Protein AF-A0A966KSC0-F1 (afdb_monomer_lite)

Secondary structure (DSSP, 8-state):
---EESSTTTTTTSSSTTTTGGG-EESS-SS------SS----S-HHHHGGG-HHHIIIIIHHHS--SEEE-TTS-EEE-TTSSS-------

Structure (mmCIF, N/CA/C/O backbone):
data_AF-A0A966KSC0-F1
#
_entry.id   AF-A0A966KSC0-F1
#
loop_
_atom_site.group_PDB
_atom_site.id
_atom_site.type_symbol
_atom_site.label_atom_id
_atom_site.label_alt_id
_atom_site.label_comp_id
_atom_site.label_asym_id
_atom_site.label_entity_id
_atom_site.label_seq_id
_atom_site.pdbx_PDB_ins_code
_atom_site.Cartn_x
_atom_site.Cartn_y
_atom_site.Cartn_z
_atom_site.occupancy
_atom_site.B_iso_or_equiv
_atom_site.auth_seq_id
_atom_site.auth_comp_id
_atom_site.auth_asym_id
_atom_site.auth_atom_id
_atom_site.pdbx_PDB_model_num
ATOM 1 N N . THR A 1 1 ? 13.340 -0.252 -18.938 1.00 75.62 1 THR A N 1
ATOM 2 C CA . THR A 1 1 ? 11.998 -0.064 -18.370 1.00 75.62 1 THR A CA 1
ATOM 3 C C . THR A 1 1 ? 11.594 -1.402 -17.846 1.00 75.62 1 THR A C 1
ATOM 5 O O . THR A 1 1 ? 11.791 -2.355 -18.588 1.00 75.62 1 THR A O 1
ATOM 8 N N . ASP A 1 2 ? 11.133 -1.438 -16.605 1.00 84.44 2 ASP A N 1
ATOM 9 C CA . ASP A 1 2 ? 10.681 -2.653 -15.928 1.00 84.44 2 ASP A CA 1
ATOM 10 C C . ASP A 1 2 ? 9.557 -3.362 -16.701 1.00 84.44 2 ASP A C 1
ATOM 12 O O . ASP A 1 2 ? 8.801 -2.698 -17.427 1.00 84.44 2 ASP A O 1
ATOM 16 N N . GLN A 1 3 ? 9.465 -4.685 -16.558 1.00 90.31 3 GLN A N 1
ATOM 17 C CA . GLN A 1 3 ? 8.421 -5.518 -17.150 1.00 90.31 3 GLN A CA 1
ATOM 18 C C . GLN A 1 3 ? 7.803 -6.424 -16.088 1.00 90.31 3 GLN A C 1
ATOM 20 O O . GLN A 1 3 ? 8.345 -7.469 -15.739 1.00 90.31 3 GLN A O 1
ATOM 25 N N . VAL A 1 4 ? 6.612 -6.038 -15.633 1.00 91.06 4 VAL A N 1
ATOM 26 C CA . VAL A 1 4 ? 5.835 -6.797 -14.650 1.00 91.06 4 VAL A CA 1
ATOM 27 C C . VAL A 1 4 ? 4.617 -7.459 -15.294 1.00 91.06 4 VAL A C 1
ATOM 29 O O . VAL A 1 4 ? 3.973 -6.891 -16.181 1.00 91.06 4 VAL A O 1
ATOM 32 N N . GLY A 1 5 ? 4.311 -8.673 -14.845 1.00 91.12 5 GLY A N 1
ATOM 33 C CA . GLY A 1 5 ? 3.151 -9.472 -15.233 1.00 91.12 5 GLY A CA 1
ATOM 34 C C . GLY A 1 5 ? 2.358 -9.960 -14.019 1.00 91.12 5 GLY A C 1
ATOM 35 O O . GLY A 1 5 ? 2.557 -9.504 -12.893 1.00 91.12 5 GLY A O 1
ATOM 36 N N . GLY A 1 6 ? 1.451 -10.912 -14.239 1.00 91.44 6 GLY A N 1
ATOM 37 C CA . GLY A 1 6 ? 0.599 -11.450 -13.178 1.00 91.44 6 GLY A CA 1
ATOM 38 C C . GLY A 1 6 ? -0.591 -10.539 -12.826 1.00 91.44 6 GLY A C 1
ATOM 39 O O . GLY A 1 6 ? -1.115 -9.845 -13.702 1.00 91.44 6 GLY A O 1
ATOM 40 N N . PRO A 1 7 ? -1.075 -10.557 -11.571 1.00 91.31 7 PRO A N 1
ATOM 41 C CA . PRO A 1 7 ? -2.304 -9.885 -11.146 1.00 91.31 7 PRO A CA 1
ATOM 42 C C . PRO A 1 7 ? -2.123 -8.373 -10.885 1.00 91.31 7 PRO A C 1
ATOM 44 O O . PRO A 1 7 ? -2.676 -7.833 -9.930 1.00 91.31 7 PRO A O 1
ATOM 47 N N . VAL A 1 8 ? -1.378 -7.663 -11.741 1.00 87.75 8 VAL A N 1
ATOM 48 C CA . VAL A 1 8 ? -1.050 -6.227 -11.573 1.00 87.75 8 VAL A CA 1
ATOM 49 C C . VAL A 1 8 ? -2.302 -5.354 -11.411 1.00 87.75 8 VAL A C 1
ATOM 51 O O . VAL A 1 8 ? -2.312 -4.416 -10.618 1.00 87.75 8 VAL A O 1
ATOM 54 N N . ASP A 1 9 ? -3.382 -5.716 -12.107 1.00 86.56 9 ASP A N 1
ATOM 55 C CA . ASP A 1 9 ? -4.658 -4.992 -12.111 1.00 86.56 9 ASP A CA 1
ATOM 56 C C . ASP A 1 9 ? -5.742 -5.659 -11.240 1.00 86.56 9 ASP A C 1
ATOM 58 O O . ASP A 1 9 ? -6.921 -5.308 -11.328 1.00 86.56 9 ASP A O 1
ATOM 62 N N . ALA A 1 10 ? -5.386 -6.662 -10.431 1.00 86.19 10 ALA A N 1
ATOM 63 C CA . ALA A 1 10 ? -6.374 -7.455 -9.700 1.00 86.19 10 ALA A CA 1
ATOM 64 C C . ALA A 1 10 ? -6.991 -6.716 -8.508 1.00 86.19 10 ALA A C 1
ATOM 66 O O . ALA A 1 10 ? -8.139 -6.996 -8.186 1.00 86.19 10 ALA A O 1
ATOM 67 N N . ASP A 1 11 ? -6.270 -5.767 -7.901 1.00 84.62 11 ASP A N 1
ATOM 68 C CA . ASP A 1 11 ? -6.661 -5.106 -6.648 1.00 84.62 11 ASP A CA 1
ATOM 69 C C . ASP A 1 11 ? -6.878 -3.587 -6.787 1.00 84.62 11 ASP A C 1
ATOM 71 O O . ASP A 1 11 ? -6.697 -2.822 -5.842 1.00 84.62 11 ASP A O 1
ATOM 75 N N . LEU A 1 12 ? -7.274 -3.120 -7.977 1.00 81.00 12 LEU A N 1
ATOM 76 C CA . LEU A 1 12 ? -7.403 -1.686 -8.280 1.00 81.00 12 LEU A CA 1
ATOM 77 C C . LEU A 1 12 ? -8.511 -0.957 -7.501 1.00 81.00 12 LEU A C 1
ATOM 79 O O . LEU A 1 12 ? -8.485 0.272 -7.431 1.00 81.00 12 LEU A O 1
ATOM 83 N N . ASN A 1 13 ? -9.490 -1.679 -6.950 1.00 82.19 13 ASN A N 1
ATOM 84 C CA . ASN A 1 13 ? -10.559 -1.100 -6.128 1.00 82.19 13 ASN A CA 1
ATOM 85 C C . ASN A 1 13 ? -10.229 -1.097 -4.631 1.00 82.19 13 ASN A C 1
ATOM 87 O O . ASN A 1 13 ? -11.013 -0.568 -3.837 1.00 82.19 13 ASN A O 1
ATOM 91 N N . ASN A 1 14 ? -9.095 -1.669 -4.225 1.00 75.38 14 ASN A N 1
ATOM 92 C CA . ASN A 1 14 ? -8.646 -1.541 -2.850 1.00 75.38 14 ASN A CA 1
ATOM 93 C C . ASN A 1 14 ? -8.151 -0.099 -2.593 1.00 75.38 14 ASN A C 1
ATOM 95 O O . ASN A 1 14 ? -7.803 0.644 -3.514 1.00 75.38 14 ASN A O 1
ATOM 99 N N . TYR A 1 15 ? -8.108 0.325 -1.329 1.00 74.00 15 TYR A N 1
ATOM 100 C CA . TYR A 1 15 ? -7.518 1.628 -1.003 1.00 74.00 15 TYR A CA 1
ATOM 101 C C . TYR A 1 15 ? -5.982 1.582 -1.026 1.00 74.00 15 TYR A C 1
ATOM 103 O O . TYR A 1 15 ? -5.359 2.615 -1.227 1.00 74.00 15 TYR A O 1
ATOM 111 N N . GLN A 1 16 ? -5.375 0.410 -0.818 1.00 79.38 16 GLN A N 1
ATOM 112 C CA . GLN A 1 16 ? -3.930 0.180 -0.725 1.00 79.38 16 GLN A CA 1
ATOM 113 C C . GLN A 1 16 ? -3.315 -0.186 -2.086 1.00 79.38 16 GLN A C 1
ATOM 115 O O . GLN A 1 16 ? -3.042 -1.355 -2.379 1.00 79.38 16 GLN A O 1
ATOM 120 N N . ALA A 1 17 ? -3.079 0.830 -2.919 1.00 71.00 17 ALA A N 1
ATOM 121 C CA . ALA A 1 17 ? -2.449 0.638 -4.222 1.00 71.00 17 ALA A CA 1
ATOM 122 C C . ALA A 1 17 ? -1.163 -0.201 -4.102 1.00 71.00 17 ALA A C 1
ATOM 124 O O . ALA A 1 17 ? -0.345 0.043 -3.217 1.00 71.00 17 ALA A O 1
ATOM 125 N N . PHE A 1 18 ? -0.984 -1.159 -5.016 1.00 77.31 18 PHE A N 1
ATOM 126 C CA . PHE A 1 18 ? 0.178 -2.055 -5.081 1.00 77.31 18 PHE A CA 1
ATOM 127 C C . PHE A 1 18 ? 0.336 -3.041 -3.912 1.00 77.31 18 PHE A C 1
ATOM 129 O O . PHE A 1 18 ? 1.385 -3.662 -3.812 1.00 77.31 18 PHE A O 1
ATOM 136 N N . ILE A 1 19 ? -0.669 -3.260 -3.053 1.00 82.38 19 ILE A N 1
ATOM 137 C CA . ILE A 1 19 ? -0.543 -4.218 -1.933 1.00 82.38 19 ILE A CA 1
ATOM 138 C C . ILE A 1 19 ? -0.113 -5.630 -2.373 1.00 82.38 19 ILE A C 1
ATOM 140 O O . ILE A 1 19 ? 0.539 -6.338 -1.614 1.00 82.38 19 ILE A O 1
ATOM 144 N N . ASN A 1 20 ? -0.457 -6.017 -3.603 1.00 86.88 20 ASN A N 1
ATOM 145 C CA . ASN A 1 20 ? -0.233 -7.345 -4.154 1.00 86.88 20 ASN A CA 1
ATOM 146 C C . ASN A 1 20 ? 1.053 -7.461 -4.990 1.00 86.88 20 ASN A C 1
ATOM 148 O O . ASN A 1 20 ? 1.204 -8.433 -5.729 1.00 86.88 20 ASN A O 1
ATOM 152 N N . PHE A 1 21 ? 1.998 -6.509 -4.907 1.00 88.06 21 PHE A N 1
ATOM 153 C CA . PHE A 1 21 ? 3.235 -6.587 -5.705 1.00 88.06 21 PHE A CA 1
ATOM 154 C C . PHE A 1 21 ? 4.065 -7.846 -5.409 1.00 88.06 21 PHE A C 1
ATOM 156 O O . PHE A 1 21 ? 4.893 -8.250 -6.219 1.00 88.06 21 PHE A O 1
ATOM 163 N N . ASN A 1 22 ? 3.844 -8.494 -4.261 1.00 87.25 22 ASN A N 1
ATOM 164 C CA . ASN A 1 22 ? 4.434 -9.790 -3.920 1.00 87.25 22 ASN A CA 1
ATOM 165 C C . ASN A 1 22 ? 3.920 -10.949 -4.794 1.00 87.25 22 ASN A C 1
ATOM 167 O O . ASN A 1 22 ? 4.478 -12.043 -4.734 1.00 87.25 22 ASN A O 1
ATOM 171 N N . GLU A 1 23 ? 2.845 -10.734 -5.548 1.00 90.50 23 GLU A N 1
ATOM 172 C CA . GLU A 1 23 ? 2.237 -11.695 -6.472 1.00 90.50 23 GLU A CA 1
ATOM 173 C C . GLU A 1 23 ? 2.593 -11.408 -7.934 1.00 90.50 23 GLU A C 1
ATOM 175 O O . GLU A 1 23 ? 2.220 -12.175 -8.823 1.00 90.50 23 GLU A O 1
ATOM 180 N N . TRP A 1 24 ? 3.285 -10.298 -8.197 1.00 91.69 24 TRP A N 1
ATOM 181 C CA . TRP A 1 24 ? 3.657 -9.906 -9.547 1.00 91.69 24 TRP A CA 1
ATOM 182 C C . TRP A 1 24 ? 4.751 -10.809 -10.101 1.00 91.69 24 TRP A C 1
ATOM 184 O O . TRP A 1 24 ? 5.620 -11.306 -9.383 1.00 91.69 24 TRP A O 1
ATOM 194 N N . GLU A 1 25 ? 4.701 -11.002 -11.413 1.00 94.00 25 GLU A N 1
ATOM 195 C CA . GLU A 1 25 ? 5.709 -11.755 -12.144 1.00 94.00 25 GLU A CA 1
ATOM 196 C C . GLU A 1 25 ? 6.772 -10.800 -12.687 1.00 94.00 25 GLU A C 1
ATOM 198 O O . GLU A 1 25 ? 6.444 -9.845 -13.390 1.00 94.00 25 GLU A O 1
ATOM 203 N N . ASP A 1 26 ? 8.035 -11.080 -12.384 1.00 93.31 26 ASP A N 1
ATOM 204 C CA . ASP A 1 26 ? 9.187 -10.468 -13.043 1.00 93.31 26 ASP A CA 1
ATOM 205 C C . ASP A 1 26 ? 9.356 -11.105 -14.434 1.00 93.31 26 ASP A C 1
ATOM 207 O O . ASP A 1 26 ? 9.794 -12.252 -14.566 1.00 93.31 26 ASP A O 1
ATOM 211 N N . VAL A 1 27 ? 8.935 -10.381 -15.475 1.00 96.25 27 VAL A N 1
ATOM 212 C CA . VAL A 1 27 ? 8.861 -10.902 -16.849 1.00 96.25 27 VAL A CA 1
ATOM 213 C C . VAL A 1 27 ? 10.221 -10.865 -17.543 1.00 96.25 27 VAL A C 1
ATOM 215 O O . VAL A 1 27 ? 10.474 -11.685 -18.432 1.00 96.25 27 VAL A O 1
ATOM 218 N N . ASP A 1 28 ? 11.096 -9.927 -17.177 1.00 94.81 28 ASP A N 1
ATOM 219 C CA . ASP A 1 28 ? 12.417 -9.793 -17.796 1.00 94.81 28 ASP A CA 1
ATOM 220 C C . ASP A 1 28 ? 13.545 -10.499 -17.019 1.00 94.81 28 ASP A C 1
ATOM 222 O O . ASP A 1 28 ? 14.621 -10.733 -17.582 1.00 94.81 28 ASP A O 1
ATOM 226 N N . GLY A 1 29 ? 13.249 -10.982 -15.810 1.00 94.56 29 GLY A N 1
ATOM 227 C CA . GLY A 1 29 ? 14.064 -11.917 -15.044 1.00 94.56 29 GLY A CA 1
ATOM 228 C C . GLY A 1 29 ? 15.256 -11.266 -14.348 1.00 94.56 29 GLY A C 1
ATOM 229 O O . GLY A 1 29 ? 16.255 -11.952 -14.092 1.00 94.56 29 GLY A O 1
ATOM 230 N N . ASP A 1 30 ? 15.202 -9.959 -14.093 1.00 94.69 30 ASP A N 1
ATOM 231 C CA . ASP A 1 30 ? 16.282 -9.212 -13.447 1.00 94.69 30 ASP A CA 1
ATOM 232 C C . ASP A 1 30 ? 16.240 -9.258 -11.902 1.00 94.69 30 ASP A C 1
ATOM 234 O O . ASP A 1 30 ? 17.212 -8.881 -11.232 1.00 94.69 30 ASP A O 1
ATOM 238 N N . GLY A 1 31 ? 15.165 -9.814 -11.337 1.00 92.25 31 GLY A N 1
ATOM 239 C CA . GLY A 1 31 ? 14.932 -9.980 -9.909 1.00 92.25 31 GLY A CA 1
ATOM 240 C C . GLY A 1 31 ? 14.539 -8.690 -9.194 1.00 92.25 31 GLY A C 1
ATOM 241 O O . GLY A 1 31 ? 14.729 -8.600 -7.975 1.00 92.25 31 GLY A O 1
ATOM 242 N N . GLN A 1 32 ? 14.057 -7.680 -9.917 1.00 90.12 32 GLN A N 1
ATOM 243 C CA . GLN A 1 32 ? 13.705 -6.370 -9.386 1.00 90.12 32 GLN A CA 1
ATOM 244 C C . GLN A 1 32 ? 12.307 -5.942 -9.838 1.00 90.12 32 GLN A C 1
ATOM 246 O O . GLN A 1 32 ? 11.752 -6.430 -10.809 1.00 90.12 32 GLN A O 1
ATOM 251 N N . ILE A 1 33 ? 11.730 -5.007 -9.085 1.00 87.31 33 ILE A N 1
ATOM 252 C CA . ILE A 1 33 ? 10.581 -4.211 -9.519 1.00 87.31 33 ILE A CA 1
ATOM 253 C C . ILE A 1 33 ? 11.026 -2.756 -9.399 1.00 87.31 33 ILE A C 1
ATOM 255 O O . ILE A 1 33 ? 11.478 -2.326 -8.330 1.00 87.31 33 ILE A O 1
ATOM 259 N N . VAL A 1 34 ? 10.932 -1.988 -10.484 1.00 88.50 34 VAL A N 1
ATOM 260 C CA . VAL A 1 34 ? 11.409 -0.600 -10.537 1.00 88.50 34 VAL A CA 1
ATOM 261 C C . VAL A 1 34 ? 10.232 0.361 -10.589 1.00 88.50 34 VAL A C 1
ATOM 263 O O . VAL A 1 34 ? 9.624 0.603 -11.631 1.00 88.50 34 VAL A O 1
ATOM 266 N N . ILE A 1 35 ? 9.969 1.000 -9.451 1.00 82.94 35 ILE A N 1
ATOM 267 C CA . ILE A 1 35 ? 8.892 1.979 -9.309 1.00 82.94 35 I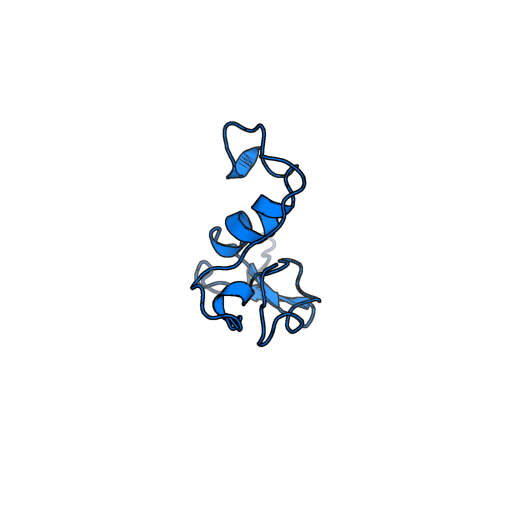LE A CA 1
ATOM 268 C C . ILE A 1 35 ? 9.457 3.394 -9.445 1.00 82.94 35 ILE A C 1
ATOM 270 O O . ILE A 1 35 ? 10.318 3.825 -8.675 1.00 82.94 35 ILE A O 1
ATOM 274 N N . GLY A 1 36 ? 8.953 4.139 -10.430 1.00 85.19 36 GLY A N 1
ATOM 275 C CA . GLY A 1 36 ? 9.262 5.557 -10.591 1.00 85.19 36 GLY A CA 1
ATOM 276 C C . GLY A 1 36 ? 8.592 6.398 -9.503 1.00 85.19 36 GLY A C 1
ATOM 277 O O . GLY A 1 36 ? 7.375 6.353 -9.343 1.00 85.19 36 GLY A O 1
ATOM 278 N N . ALA A 1 37 ? 9.378 7.194 -8.780 1.00 81.88 37 ALA A N 1
ATOM 279 C CA . ALA A 1 37 ? 8.898 8.085 -7.727 1.00 81.88 37 ALA A CA 1
ATOM 280 C C . ALA A 1 37 ? 9.104 9.557 -8.113 1.00 81.88 37 A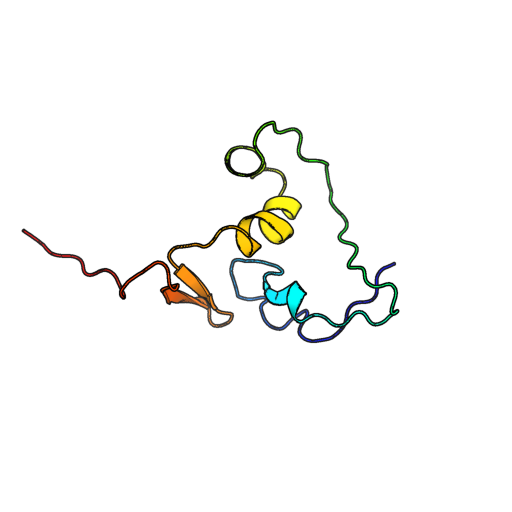LA A C 1
ATOM 282 O O . ALA A 1 37 ? 10.173 9.936 -8.588 1.00 81.88 37 ALA A O 1
ATOM 283 N N . GLU A 1 38 ? 8.094 10.397 -7.873 1.00 77.25 38 GLU A N 1
ATOM 284 C CA . GLU A 1 38 ? 8.128 11.830 -8.211 1.00 77.25 38 GLU A CA 1
ATOM 285 C C . GLU A 1 38 ? 9.160 12.616 -7.383 1.00 77.25 38 GLU A C 1
ATOM 287 O O . GLU A 1 38 ? 9.763 13.569 -7.873 1.00 77.25 38 GLU A O 1
ATOM 292 N N . GLN A 1 39 ? 9.396 12.213 -6.132 1.00 75.25 39 GLN A N 1
ATOM 293 C CA . GLN A 1 39 ? 10.316 12.897 -5.223 1.00 75.25 39 GLN A CA 1
ATOM 294 C C . GLN A 1 39 ? 10.840 11.968 -4.129 1.00 75.25 39 GLN A C 1
ATOM 296 O O . GLN A 1 39 ? 10.119 11.095 -3.636 1.00 75.25 39 GLN A O 1
ATOM 301 N N . TRP A 1 40 ? 12.083 12.190 -3.693 1.00 71.31 40 TRP A N 1
ATOM 302 C CA . TRP A 1 40 ? 12.569 11.564 -2.466 1.00 71.31 40 TRP A CA 1
ATOM 303 C C . TRP A 1 40 ? 11.860 12.197 -1.257 1.00 71.31 40 TRP A C 1
ATOM 305 O O . TRP A 1 40 ? 11.743 13.425 -1.206 1.00 71.31 40 TRP A O 1
ATOM 315 N N . PRO A 1 41 ? 11.387 11.411 -0.278 1.00 67.75 41 PRO A N 1
ATOM 316 C CA . PRO A 1 41 ? 10.754 11.951 0.905 1.00 67.75 41 PRO A CA 1
ATOM 317 C C . PRO A 1 41 ? 11.753 12.802 1.698 1.00 67.75 41 PRO A C 1
ATOM 319 O O . PRO A 1 41 ? 12.755 12.305 2.207 1.00 67.75 41 PRO A O 1
ATOM 322 N N . GLY A 1 42 ? 11.487 14.104 1.801 1.00 72.06 42 GLY A N 1
ATOM 323 C CA . GLY A 1 42 ? 12.291 15.057 2.577 1.00 72.06 42 GLY A CA 1
ATOM 324 C C . GLY A 1 42 ? 11.9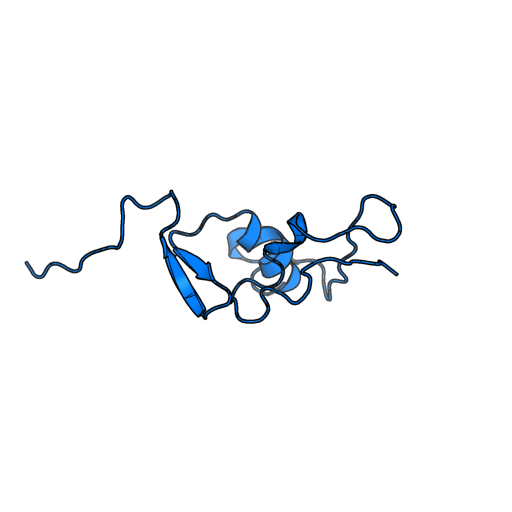78 15.039 4.076 1.00 72.06 42 GLY A C 1
ATOM 325 O O . GLY A 1 42 ? 11.944 16.095 4.700 1.00 72.06 42 GLY A O 1
ATOM 326 N N . CYS A 1 43 ? 11.680 13.873 4.640 1.00 75.94 43 CYS A N 1
ATOM 327 C CA . CYS A 1 43 ? 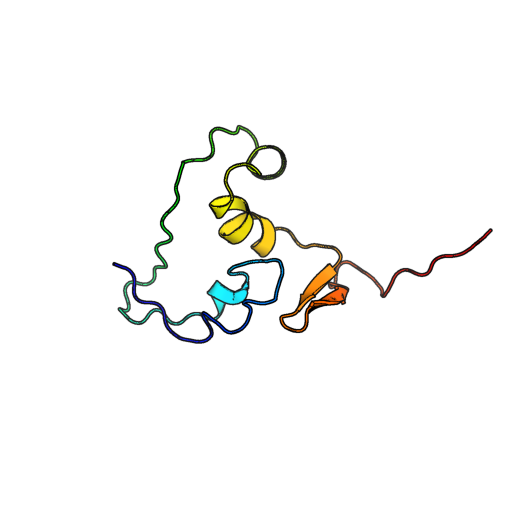11.133 13.707 5.989 1.00 75.94 43 CYS A CA 1
ATOM 328 C C . CYS A 1 43 ? 12.076 12.867 6.852 1.00 75.94 43 CYS A C 1
ATOM 330 O O . CYS A 1 43 ? 12.724 11.939 6.371 1.00 75.94 43 CYS A O 1
ATOM 332 N N . LEU A 1 44 ? 12.155 13.214 8.140 1.00 71.06 44 LEU A N 1
ATOM 333 C CA . LEU A 1 44 ? 12.992 12.515 9.119 1.00 71.06 44 LEU A CA 1
ATOM 334 C C . LEU A 1 44 ? 12.372 11.179 9.523 1.00 71.06 44 LEU A C 1
ATOM 336 O O . LEU A 1 44 ? 13.096 10.207 9.730 1.00 71.06 44 LEU A O 1
ATOM 340 N N . ASN A 1 45 ? 11.041 11.138 9.629 1.00 73.25 45 ASN A N 1
ATOM 341 C CA . ASN A 1 45 ? 10.305 9.929 9.962 1.00 73.25 45 ASN A CA 1
ATOM 342 C C . ASN A 1 45 ? 9.361 9.525 8.822 1.00 73.25 45 ASN A C 1
ATOM 344 O O . ASN A 1 45 ? 8.365 10.211 8.566 1.00 73.25 45 ASN A O 1
ATOM 348 N N . PRO A 1 46 ? 9.620 8.385 8.167 1.00 68.06 46 PRO A N 1
ATOM 349 C CA . PRO A 1 46 ? 8.828 7.985 7.027 1.00 68.06 46 PRO A CA 1
ATOM 350 C C . PRO A 1 46 ? 7.405 7.550 7.373 1.00 68.06 46 PRO A C 1
ATOM 352 O O . PRO A 1 46 ? 6.490 7.800 6.597 1.00 68.06 46 PRO A O 1
ATOM 355 N N . ILE A 1 47 ? 7.173 7.072 8.592 1.00 69.00 47 ILE A N 1
ATOM 356 C CA . ILE A 1 47 ? 5.847 6.643 9.044 1.00 69.00 47 ILE A CA 1
ATOM 357 C C . ILE A 1 47 ? 4.946 7.844 9.362 1.00 69.00 47 ILE A C 1
ATOM 359 O O . ILE A 1 47 ? 3.757 7.818 9.062 1.00 69.00 47 ILE A O 1
ATOM 363 N N . THR A 1 48 ? 5.488 8.903 9.971 1.00 70.19 48 THR A N 1
ATOM 364 C CA . THR A 1 48 ? 4.665 10.015 10.485 1.00 70.19 48 THR A CA 1
ATOM 365 C C . THR A 1 48 ? 4.677 11.264 9.610 1.00 70.19 48 THR A C 1
ATOM 367 O O . THR A 1 48 ? 3.787 12.097 9.745 1.00 70.19 48 THR A O 1
ATOM 370 N N . GLU A 1 49 ? 5.673 11.429 8.735 1.00 68.31 49 GLU A N 1
ATOM 371 C CA . GLU A 1 49 ? 5.908 12.693 8.019 1.00 68.31 49 GLU A CA 1
ATOM 372 C C . GLU A 1 49 ? 6.035 12.527 6.499 1.00 68.31 49 GLU A C 1
ATOM 374 O O . GLU A 1 49 ? 5.876 13.504 5.769 1.00 68.31 49 GLU A O 1
ATOM 379 N N . CYS A 1 50 ? 6.257 11.308 5.992 1.00 70.81 50 CYS A N 1
ATOM 380 C CA . CYS A 1 50 ? 6.357 11.059 4.549 1.00 70.81 50 CYS A CA 1
ATOM 381 C C . CYS A 1 50 ? 5.018 10.779 3.860 1.00 70.81 50 CYS A C 1
ATOM 383 O O . CYS A 1 50 ? 5.010 10.340 2.713 1.00 70.81 50 CYS A O 1
ATOM 385 N N . ALA A 1 51 ? 3.888 11.107 4.495 1.00 69.38 51 ALA A N 1
ATOM 386 C CA . ALA A 1 51 ? 2.569 11.006 3.866 1.00 69.38 51 ALA A CA 1
ATOM 387 C C . ALA A 1 51 ? 2.448 11.855 2.581 1.00 69.38 51 ALA A C 1
ATOM 389 O O . ALA A 1 51 ? 1.673 11.518 1.691 1.00 69.38 51 ALA A O 1
ATOM 390 N N . ASN A 1 52 ? 3.245 12.926 2.447 1.00 72.62 52 ASN A N 1
ATOM 391 C CA . ASN A 1 52 ? 3.310 13.737 1.223 1.00 72.62 52 ASN A CA 1
ATOM 392 C C . ASN A 1 52 ? 4.076 13.053 0.066 1.00 72.62 52 ASN A C 1
ATOM 394 O O . ASN A 1 52 ? 4.056 13.529 -1.067 1.00 72.62 52 ASN A O 1
ATOM 398 N N . SER A 1 53 ? 4.756 11.936 0.334 1.00 80.31 53 SER A N 1
ATOM 399 C CA . SER A 1 53 ? 5.373 11.075 -0.674 1.00 80.31 53 SER A CA 1
ATOM 400 C C . SER A 1 53 ? 4.487 9.853 -0.891 1.00 80.31 53 SER A C 1
ATOM 402 O O . SER A 1 53 ? 4.708 8.801 -0.295 1.00 80.31 53 SER A O 1
ATOM 404 N N . SER A 1 54 ? 3.481 9.996 -1.757 1.00 79.31 54 SER A N 1
ATOM 405 C CA . SER A 1 54 ? 2.490 8.949 -2.045 1.00 79.31 54 SER A CA 1
ATOM 406 C C . SER A 1 54 ? 3.127 7.604 -2.402 1.00 79.31 54 SER A C 1
ATOM 408 O O . SER A 1 54 ? 2.686 6.577 -1.899 1.00 79.31 54 SER A O 1
ATOM 410 N N . TRP A 1 55 ? 4.212 7.600 -3.186 1.00 82.38 55 TRP A N 1
ATOM 411 C CA . TRP A 1 55 ? 4.931 6.372 -3.535 1.00 82.38 55 TRP A CA 1
ATOM 412 C C . TRP A 1 55 ? 5.347 5.569 -2.294 1.00 82.38 55 TRP A C 1
ATOM 414 O O . TRP A 1 55 ? 5.128 4.367 -2.258 1.00 82.38 55 TRP A O 1
ATOM 424 N N . TYR A 1 56 ? 5.879 6.228 -1.257 1.00 82.75 56 TYR A N 1
ATOM 425 C CA . TYR A 1 56 ? 6.337 5.559 -0.038 1.00 82.75 56 TYR A CA 1
ATOM 426 C C . TYR A 1 56 ? 5.157 4.946 0.714 1.00 82.75 56 TYR A C 1
ATOM 428 O O . TYR A 1 56 ? 5.241 3.827 1.215 1.00 82.75 56 TYR A O 1
ATOM 436 N N . VAL A 1 57 ? 4.046 5.680 0.781 1.00 82.00 57 VAL A N 1
ATOM 437 C CA . VAL A 1 57 ? 2.831 5.227 1.455 1.00 82.00 57 VAL A CA 1
ATOM 438 C C . VAL A 1 57 ? 2.316 3.928 0.824 1.00 82.00 57 VAL A C 1
ATOM 440 O O . VAL A 1 57 ? 2.088 2.955 1.540 1.00 82.00 57 VAL A O 1
ATOM 443 N N . TRP A 1 58 ? 2.208 3.892 -0.506 1.00 82.19 58 TRP A N 1
ATOM 444 C CA . TRP A 1 58 ? 1.642 2.759 -1.242 1.00 82.19 58 TRP A CA 1
ATOM 445 C C . TRP A 1 58 ? 2.582 1.554 -1.343 1.00 82.19 58 TRP A C 1
ATOM 447 O O . TRP A 1 58 ? 2.136 0.423 -1.207 1.00 82.19 58 TRP A O 1
ATOM 457 N N . THR A 1 59 ? 3.885 1.770 -1.541 1.00 81.94 59 THR A N 1
ATOM 458 C CA . THR A 1 59 ? 4.820 0.666 -1.830 1.00 81.94 59 THR A CA 1
ATOM 459 C C . THR A 1 59 ? 5.615 0.196 -0.616 1.00 81.94 59 THR A C 1
ATOM 461 O O . THR A 1 59 ? 6.263 -0.846 -0.675 1.00 81.94 59 THR A O 1
ATOM 464 N N . VAL A 1 60 ? 5.583 0.945 0.492 1.00 82.62 60 VAL A N 1
ATOM 465 C CA . VAL A 1 60 ? 6.364 0.631 1.697 1.00 82.62 60 VAL A CA 1
ATOM 466 C C . VAL A 1 60 ? 5.507 0.670 2.957 1.00 82.62 60 VAL A C 1
ATOM 468 O O . VAL A 1 60 ? 5.476 -0.312 3.693 1.00 82.62 60 VAL A O 1
ATOM 471 N N . ALA A 1 61 ? 4.819 1.781 3.234 1.00 82.50 61 ALA A N 1
ATOM 472 C CA . ALA A 1 61 ? 4.146 1.970 4.519 1.00 82.50 61 ALA A CA 1
ATOM 473 C C . ALA A 1 61 ? 2.968 1.011 4.719 1.00 82.50 61 ALA A C 1
ATOM 475 O O . ALA A 1 61 ? 2.912 0.355 5.753 1.00 82.50 61 ALA A O 1
ATOM 476 N N . PHE A 1 62 ? 2.050 0.917 3.754 1.00 81.94 62 PHE A N 1
ATOM 477 C CA . PHE A 1 62 ? 0.893 0.024 3.863 1.00 81.94 62 PHE A CA 1
ATOM 478 C C . PHE A 1 62 ? 1.256 -1.468 3.817 1.00 81.94 62 PHE A C 1
ATOM 480 O O . PHE A 1 62 ? 0.815 -2.187 4.708 1.00 81.94 62 PHE A O 1
ATOM 487 N N . PRO A 1 63 ? 2.135 -1.937 2.910 1.00 81.12 63 PRO A N 1
ATOM 488 C CA . PRO A 1 63 ? 2.560 -3.338 2.901 1.00 81.12 63 PRO A CA 1
ATOM 489 C C . PRO A 1 63 ? 3.286 -3.790 4.179 1.00 81.12 63 PRO A C 1
ATOM 491 O O . PRO A 1 63 ? 3.212 -4.957 4.554 1.00 81.12 63 PRO A O 1
ATOM 494 N N . LEU A 1 64 ? 4.024 -2.891 4.848 1.00 81.06 64 LEU A N 1
ATOM 495 C CA . LEU A 1 64 ? 4.780 -3.224 6.066 1.00 81.06 64 LEU A CA 1
ATOM 496 C C . LEU A 1 64 ? 4.023 -2.907 7.362 1.00 81.06 64 LEU A C 1
ATOM 498 O O . LEU A 1 64 ? 4.295 -3.508 8.404 1.00 81.06 64 LEU A O 1
ATOM 502 N N . GLY A 1 65 ? 3.121 -1.931 7.331 1.00 80.12 65 GLY A N 1
ATOM 503 C CA . GLY A 1 65 ? 2.329 -1.504 8.472 1.00 80.12 65 GLY A CA 1
ATOM 504 C C . GLY A 1 65 ? 1.055 -2.326 8.578 1.00 80.12 65 GLY A C 1
ATOM 505 O O . GLY A 1 65 ? 0.076 -2.024 7.907 1.00 80.12 65 GLY A O 1
ATOM 506 N N . MET A 1 66 ? 1.033 -3.326 9.462 1.00 74.38 66 MET A N 1
ATOM 507 C CA . MET A 1 66 ? -0.199 -4.074 9.730 1.00 74.38 66 MET A CA 1
ATOM 508 C C . MET A 1 66 ? -1.271 -3.152 10.331 1.00 74.38 66 MET A C 1
ATOM 510 O O . MET A 1 66 ? -1.106 -2.613 11.430 1.00 74.38 66 MET A O 1
ATOM 514 N N . GLY A 1 67 ? -2.374 -2.976 9.605 1.00 85.88 67 GLY A N 1
ATOM 515 C CA . GLY A 1 67 ? -3.579 -2.313 10.092 1.00 85.88 67 GLY A CA 1
ATOM 516 C C . GLY A 1 67 ? -4.435 -3.245 10.950 1.00 85.88 67 GLY A C 1
ATOM 517 O O . GLY A 1 67 ? -4.245 -4.458 10.964 1.00 85.88 67 GLY A O 1
ATOM 518 N N . VAL A 1 68 ? -5.406 -2.689 11.682 1.00 92.12 68 VAL A N 1
ATOM 519 C CA . VAL A 1 68 ? -6.459 -3.488 12.355 1.00 92.12 68 VAL A CA 1
ATOM 520 C C . VAL A 1 68 ? -7.493 -4.039 11.364 1.00 92.12 68 VAL A C 1
ATOM 522 O O . VAL A 1 68 ? -8.170 -5.020 11.666 1.00 92.12 68 VAL A O 1
ATOM 525 N N . TYR A 1 69 ? -7.565 -3.427 10.180 1.00 90.62 69 TYR A N 1
ATOM 526 C CA . TYR A 1 69 ? -8.381 -3.831 9.043 1.00 90.62 69 TYR A CA 1
ATOM 527 C C . TYR A 1 69 ? -7.540 -3.843 7.768 1.00 90.62 69 TYR A C 1
ATOM 529 O O . TYR A 1 69 ? -6.772 -2.904 7.545 1.00 90.62 69 TYR A O 1
ATOM 537 N N . ASP A 1 70 ? -7.765 -4.846 6.927 1.00 88.44 70 ASP A N 1
ATOM 538 C CA . ASP A 1 70 ? -7.363 -4.864 5.524 1.00 88.44 70 ASP A CA 1
ATOM 539 C C . ASP A 1 70 ? -8.540 -4.466 4.633 1.00 88.44 70 ASP A C 1
ATOM 541 O O . ASP A 1 70 ? -9.705 -4.612 5.007 1.00 88.44 70 ASP A O 1
ATOM 545 N N . THR A 1 71 ? -8.231 -3.953 3.445 1.00 87.19 71 THR A N 1
ATOM 546 C CA . THR A 1 71 ? -9.226 -3.626 2.417 1.00 87.19 71 THR A CA 1
ATOM 547 C C . THR A 1 71 ? -9.140 -4.629 1.282 1.00 87.19 71 THR A C 1
ATOM 549 O O . THR A 1 71 ? -8.052 -4.847 0.752 1.00 87.19 71 THR A O 1
ATOM 552 N N . THR A 1 72 ? -10.273 -5.192 0.879 1.00 87.44 72 THR A N 1
ATOM 553 C CA . THR A 1 72 ? -10.356 -6.101 -0.271 1.00 87.44 72 THR A CA 1
ATOM 554 C C . THR A 1 72 ? -10.638 -5.340 -1.566 1.00 87.44 72 THR A C 1
ATOM 556 O O . THR A 1 72 ? -11.070 -4.185 -1.546 1.00 87.44 72 THR A O 1
ATOM 559 N N . ASN A 1 73 ? -10.442 -6.000 -2.708 1.00 86.94 73 ASN A N 1
ATOM 560 C CA . ASN A 1 73 ? -10.807 -5.452 -4.015 1.00 86.94 73 ASN A CA 1
ATOM 561 C C . ASN A 1 73 ? -12.326 -5.275 -4.212 1.00 86.94 73 ASN A C 1
ATOM 563 O O . ASN A 1 73 ? -12.754 -4.502 -5.067 1.00 86.94 73 ASN A O 1
ATOM 567 N N . ASP A 1 74 ? -13.153 -5.942 -3.404 1.00 89.62 74 ASP A N 1
ATOM 568 C CA . ASP A 1 74 ? -14.606 -5.734 -3.394 1.00 89.62 74 ASP A CA 1
ATOM 569 C C . ASP A 1 74 ? -15.011 -4.473 -2.600 1.00 89.62 74 ASP A C 1
ATOM 571 O O . ASP A 1 74 ? -16.184 -4.101 -2.569 1.00 89.62 74 ASP A O 1
ATOM 575 N N . GLY A 1 75 ? -14.042 -3.775 -1.992 1.00 86.50 75 GLY A N 1
ATOM 576 C CA . GLY A 1 75 ? -14.268 -2.577 -1.181 1.00 86.50 75 GLY A CA 1
ATOM 577 C C . GLY A 1 75 ? -14.672 -2.872 0.266 1.00 86.50 75 GLY A C 1
ATOM 578 O O . GLY A 1 75 ? -15.046 -1.950 0.991 1.00 86.50 75 GLY A O 1
ATOM 579 N N . ASP A 1 76 ? -14.586 -4.133 0.694 1.00 90.31 76 ASP A N 1
ATOM 580 C CA . ASP A 1 76 ? -14.875 -4.543 2.068 1.00 90.31 76 ASP A CA 1
ATOM 581 C C . ASP A 1 76 ? -13.672 -4.336 2.996 1.00 90.31 76 ASP A C 1
ATOM 583 O O . ASP A 1 76 ? -12.515 -4.452 2.579 1.00 90.31 76 ASP A O 1
ATOM 587 N N . TYR A 1 77 ? -13.960 -4.105 4.279 1.00 89.94 77 TYR A N 1
ATOM 588 C CA . TYR A 1 77 ? -12.974 -4.125 5.359 1.00 89.94 77 TYR A CA 1
ATOM 589 C C . TYR A 1 77 ? -12.998 -5.482 6.058 1.00 89.94 77 TYR A C 1
ATOM 591 O O . TYR A 1 77 ? -14.061 -5.952 6.458 1.00 89.94 77 TYR A O 1
ATOM 599 N N . VAL A 1 78 ? -11.831 -6.098 6.236 1.00 91.56 78 VAL A N 1
ATOM 600 C CA . VAL A 1 78 ? -11.687 -7.404 6.892 1.00 91.56 78 VAL A CA 1
ATOM 601 C C . VAL A 1 78 ? -10.725 -7.270 8.063 1.00 91.56 78 VAL A C 1
ATOM 603 O O . VAL A 1 78 ? -9.640 -6.713 7.919 1.00 91.56 78 VAL A O 1
ATOM 606 N N . VAL A 1 79 ? -11.117 -7.768 9.236 1.00 94.12 79 VAL A N 1
ATOM 607 C CA . VAL A 1 79 ? -10.246 -7.791 10.419 1.00 94.12 79 VAL A CA 1
ATOM 608 C C . VAL A 1 79 ? -8.946 -8.545 10.148 1.00 94.12 79 VAL A C 1
ATOM 610 O O . VAL A 1 79 ? -8.947 -9.664 9.634 1.00 94.12 79 VAL A O 1
ATOM 613 N N . THR A 1 80 ? -7.828 -7.9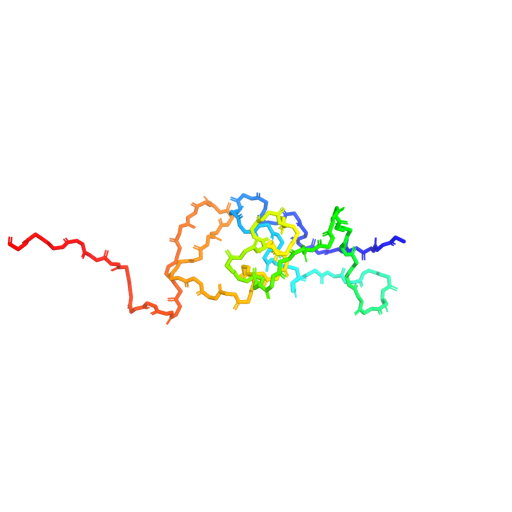48 10.549 1.00 91.50 80 THR A N 1
ATOM 614 C CA . THR A 1 80 ? -6.517 -8.600 10.463 1.00 91.50 80 THR A CA 1
ATOM 615 C C . THR A 1 80 ? -6.271 -9.486 11.690 1.00 91.50 80 THR A C 1
ATOM 617 O O . THR A 1 80 ? -6.976 -9.368 12.699 1.00 91.50 80 THR A O 1
ATOM 620 N N . PRO A 1 81 ? -5.219 -10.328 11.688 1.00 91.94 81 PRO A N 1
ATOM 621 C CA . PRO A 1 81 ? -4.824 -11.106 12.866 1.00 91.94 81 PRO A CA 1
ATOM 622 C C . PRO A 1 81 ? -4.471 -10.277 14.113 1.00 91.94 81 PRO A C 1
ATOM 624 O O . PRO A 1 81 ? -4.241 -10.852 15.177 1.00 91.94 81 PRO A O 1
ATOM 627 N N . MET A 1 82 ? -4.411 -8.942 14.014 1.00 90.94 82 MET A N 1
ATOM 628 C CA . MET A 1 82 ? -4.245 -8.066 15.177 1.00 90.94 82 MET A CA 1
ATOM 629 C C . MET A 1 82 ? -5.512 -7.961 16.039 1.00 90.94 82 MET A C 1
ATOM 631 O O . MET A 1 82 ? -5.434 -7.500 17.178 1.00 90.94 82 MET A O 1
ATOM 635 N N . MET A 1 83 ? -6.668 -8.371 15.512 1.00 94.12 83 MET A N 1
ATOM 636 C CA . MET A 1 83 ? -7.966 -8.272 16.173 1.00 94.12 83 MET A CA 1
ATOM 637 C C . MET A 1 83 ? -8.514 -9.664 16.503 1.00 94.12 83 MET A C 1
ATOM 639 O O . MET A 1 83 ? -8.399 -10.602 15.720 1.00 94.12 83 MET A O 1
ATOM 643 N N . ALA A 1 84 ? -9.159 -9.803 17.665 1.00 92.81 84 ALA A N 1
ATOM 644 C CA . ALA A 1 84 ? -9.839 -11.049 18.045 1.00 92.81 84 ALA A CA 1
ATOM 645 C C . ALA A 1 84 ? -11.151 -11.285 17.264 1.00 92.81 84 ALA A C 1
ATOM 647 O O . ALA A 1 84 ? -11.702 -12.384 17.296 1.00 92.81 84 ALA A O 1
ATOM 648 N N . GLY A 1 85 ? -11.661 -10.250 16.597 1.00 92.56 85 GLY A N 1
ATOM 649 C CA . GLY A 1 85 ? -12.902 -10.240 15.833 1.00 92.56 85 GLY A CA 1
ATOM 650 C C . GLY A 1 85 ? -13.362 -8.807 15.569 1.00 92.56 85 GLY A C 1
ATOM 651 O O . GLY A 1 85 ? -12.681 -7.854 15.958 1.00 92.56 85 GLY A O 1
ATOM 652 N N . GLU A 1 86 ? -14.519 -8.663 14.923 1.00 94.50 86 GLU A N 1
ATOM 653 C CA . GLU A 1 86 ? -15.130 -7.353 14.679 1.00 94.50 86 GLU A CA 1
ATOM 654 C C . GLU A 1 86 ? -15.447 -6.633 16.005 1.00 94.50 86 GLU A C 1
ATOM 656 O O . GLU A 1 86 ? -16.013 -7.245 16.920 1.00 94.50 86 GLU A O 1
ATOM 661 N N . PRO A 1 87 ? -15.105 -5.340 16.140 1.00 90.94 87 PRO A N 1
ATOM 662 C CA . PRO A 1 87 ? -15.428 -4.552 17.312 1.00 90.94 87 PRO A CA 1
ATOM 663 C C . PRO A 1 87 ? -16.943 -4.360 17.426 1.00 90.94 87 PRO A C 1
ATOM 665 O O . PRO A 1 87 ? -17.639 -4.057 16.457 1.00 90.94 87 PRO A O 1
ATOM 668 N N . VAL A 1 88 ? -17.447 -4.488 18.651 1.00 92.94 88 VAL A N 1
ATOM 669 C CA . VAL A 1 88 ? -18.858 -4.276 18.981 1.00 92.94 88 VAL A CA 1
ATOM 670 C C . VAL A 1 88 ? -18.982 -2.987 19.781 1.00 92.94 88 VAL A C 1
ATOM 672 O O . VAL A 1 88 ? -18.235 -2.757 20.731 1.00 92.94 88 VAL A O 1
ATOM 675 N N . VAL A 1 89 ? -19.927 -2.132 19.394 1.00 92.94 89 VAL A N 1
ATOM 676 C CA . VAL A 1 89 ? -20.260 -0.929 20.162 1.00 92.94 89 VAL A CA 1
ATOM 677 C C . VAL A 1 89 ? -21.204 -1.317 21.297 1.00 92.94 89 VAL A C 1
ATOM 679 O O . VAL A 1 89 ? -22.320 -1.770 21.048 1.00 92.94 89 VAL A O 1
ATOM 682 N N . GLU A 1 90 ? -20.776 -1.100 22.539 1.00 93.25 90 GLU A N 1
ATOM 683 C CA . GLU A 1 90 ? -21.611 -1.257 23.733 1.00 93.25 90 GLU A CA 1
ATOM 684 C C . GLU A 1 90 ? -22.014 0.120 24.277 1.00 93.25 90 GLU A C 1
ATOM 686 O O . GLU A 1 90 ? -21.178 1.014 24.419 1.00 93.25 90 GLU A O 1
ATOM 691 N N . ILE A 1 91 ? -23.302 0.302 24.584 1.00 90.81 91 ILE A N 1
ATOM 692 C CA . ILE A 1 91 ? -23.792 1.484 25.305 1.00 90.81 91 ILE A CA 1
ATOM 693 C C . ILE A 1 91 ? -23.899 1.099 26.781 1.00 90.81 91 ILE A C 1
ATOM 695 O O . ILE A 1 91 ? -24.666 0.196 27.120 1.00 90.81 91 ILE A O 1
ATOM 699 N N . LEU A 1 92 ? -23.114 1.776 27.622 1.00 79.31 92 LEU A N 1
ATOM 700 C CA . LEU A 1 92 ? -23.075 1.593 29.077 1.00 79.31 92 LEU A CA 1
ATOM 701 C C . LEU A 1 92 ? -24.117 2.456 29.797 1.00 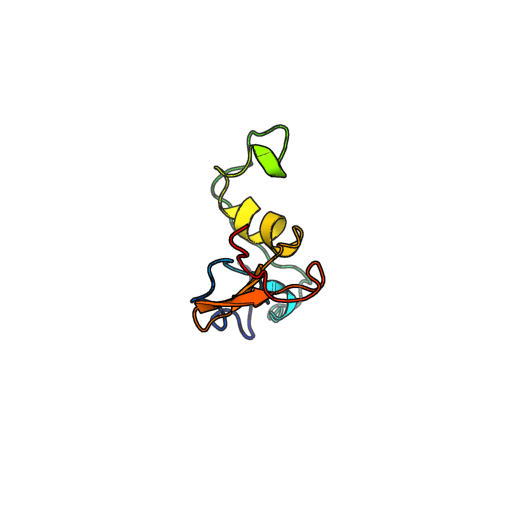79.31 92 LEU A C 1
ATOM 703 O O . LEU A 1 92 ? -24.320 3.617 29.372 1.00 79.31 92 LEU A O 1
#

Radius of gyration: 16.33 Å; chains: 1; bounding box: 40×27×47 Å

Foldseek 3Di:
DFDKDDCQVVQVQFPQHPLCVVGIDRPVPPPDDDDDFPDDQPDPDCQPRSVVRVCCCRVPVVNVPDDQWGAGSVRDTDGDPVDPHDDDDDDD

Sequence (92 aa):
TDQVGGPVDADLNNYQAFINFNEWEDVDGDGQIVIGAEQWPGCLNPITECANSSWYVWTVAFPLGMGVYDTTNDGDYVVTPMMAGEPVVEIL

pLDDT: mean 84.34, std 7.87, range [67.75, 96.25]